Protein AF-A0A1H9TIW1-F1 (afdb_monomer_lite)

Sequence (147 aa):
MQKLTRIITLSVSIAVISGCSYVGVYKRDIPQGNLVTEEMVDQLQPGMTQEQVTYVMGRPLLEAPFDAREWDYVFRLDKAYAGVEQRRVTLTFDNQGRLANIEQEGDFSQDIPLEADSTGGPATDTTDPTEAIPNQPRQNTTPSTTN

Foldseek 3Di:
DVVVVVVVVVVVVVVVVVPPPPPDDDDAKDKDFFDDAPVLVVPDDWFDAPVRNCVSRNDGPDQDPPDNQKGKGKIWIQHRPPGIFIKIWIFGADPVRTTHDIDIDGDNPDDDPPPPCPDDDPDDDDDDPPPDDDDDDDDDDDDDDDD

Organism: NCBI:txid416874

Structure (mmCIF, N/CA/C/O backbone):
data_AF-A0A1H9TIW1-F1
#
_entry.id   AF-A0A1H9TIW1-F1
#
loop_
_atom_site.group_PDB
_atom_site.id
_atom_site.type_symbol
_atom_site.label_atom_id
_atom_site.label_alt_id
_atom_site.label_comp_id
_atom_site.label_asym_id
_atom_site.label_entity_id
_atom_site.label_seq_id
_atom_site.pdbx_PDB_ins_code
_atom_site.Cartn_x
_atom_site.Cartn_y
_atom_site.Cartn_z
_atom_site.occupancy
_atom_site.B_iso_or_equiv
_atom_site.auth_seq_id
_atom_site.auth_comp_id
_atom_site.auth_asym_id
_atom_site.auth_atom_id
_atom_site.pdbx_PDB_model_num
ATOM 1 N N . MET A 1 1 ? 43.928 20.256 -52.130 1.00 65.06 1 MET A N 1
ATOM 2 C CA . MET A 1 1 ? 44.227 19.808 -50.751 1.00 65.06 1 MET A CA 1
ATOM 3 C C . MET A 1 1 ? 43.233 20.350 -49.718 1.00 65.06 1 MET A C 1
ATOM 5 O O . MET A 1 1 ? 42.594 19.542 -49.069 1.00 65.06 1 MET A O 1
ATOM 9 N N . GLN A 1 2 ? 43.013 21.670 -49.613 1.00 74.56 2 GLN A N 1
ATOM 10 C CA . GLN A 1 2 ? 42.140 22.291 -48.586 1.00 74.56 2 GLN A CA 1
ATOM 11 C C . GLN A 1 2 ? 40.683 21.786 -48.523 1.00 74.56 2 GLN A C 1
ATOM 13 O O . GLN A 1 2 ? 40.106 21.701 -47.443 1.00 74.56 2 GLN A O 1
ATOM 18 N N . LYS A 1 3 ? 40.068 21.467 -49.670 1.00 76.31 3 LYS A N 1
ATOM 19 C CA . LYS A 1 3 ? 38.682 20.965 -49.719 1.00 76.31 3 LYS A CA 1
ATOM 20 C C . LYS A 1 3 ? 38.558 19.567 -49.096 1.00 76.31 3 LYS A C 1
ATOM 22 O O . LYS A 1 3 ? 37.576 19.294 -48.422 1.00 76.31 3 LYS A O 1
ATOM 27 N N . LEU A 1 4 ? 39.580 18.724 -49.270 1.00 84.44 4 LEU A N 1
ATOM 28 C CA . LEU A 1 4 ? 39.603 17.356 -48.752 1.00 84.44 4 LEU A CA 1
ATOM 29 C C . LEU A 1 4 ? 39.841 17.339 -47.237 1.00 84.44 4 LEU A C 1
ATOM 31 O O . LEU A 1 4 ? 39.132 16.641 -46.522 1.00 84.44 4 LEU A O 1
ATOM 35 N N . THR A 1 5 ? 40.754 18.175 -46.730 1.00 85.44 5 THR A N 1
ATOM 36 C CA . THR A 1 5 ? 40.975 18.312 -45.282 1.00 85.44 5 THR A CA 1
ATOM 37 C C . THR A 1 5 ? 39.732 18.815 -44.554 1.00 85.44 5 THR A C 1
ATOM 39 O O . THR A 1 5 ? 39.396 18.269 -43.513 1.00 85.44 5 THR A O 1
ATOM 42 N N . ARG A 1 6 ? 38.987 19.779 -45.117 1.00 86.38 6 ARG A N 1
ATOM 43 C CA . ARG A 1 6 ? 37.725 20.254 -44.516 1.00 86.38 6 ARG A CA 1
ATOM 44 C C . ARG A 1 6 ? 36.655 19.163 -44.435 1.00 86.38 6 ARG A C 1
ATOM 46 O O . ARG A 1 6 ? 35.978 19.071 -43.418 1.00 86.38 6 ARG A O 1
ATOM 53 N N . ILE A 1 7 ? 36.523 18.335 -45.473 1.00 91.62 7 ILE A N 1
ATOM 54 C CA . ILE A 1 7 ? 35.561 17.222 -45.490 1.00 91.62 7 ILE A CA 1
ATOM 55 C C . ILE A 1 7 ? 35.951 16.162 -44.453 1.00 91.62 7 ILE A C 1
ATOM 57 O O . ILE A 1 7 ? 35.096 15.713 -43.694 1.00 91.62 7 ILE A O 1
ATOM 61 N N . ILE A 1 8 ? 37.241 15.822 -44.359 1.00 91.62 8 ILE A N 1
ATOM 62 C CA . ILE A 1 8 ? 37.742 14.857 -43.371 1.00 91.62 8 ILE A CA 1
ATOM 63 C C . ILE A 1 8 ? 37.502 15.377 -41.946 1.00 91.62 8 ILE A C 1
ATOM 65 O O . ILE A 1 8 ? 36.908 14.671 -41.134 1.00 91.62 8 ILE A O 1
ATOM 69 N N . THR A 1 9 ? 37.865 16.628 -41.646 1.00 90.12 9 THR A N 1
ATOM 70 C CA . THR A 1 9 ? 37.637 17.224 -40.318 1.00 90.12 9 THR A CA 1
ATOM 71 C C . THR A 1 9 ? 36.150 17.281 -39.957 1.00 90.12 9 THR A C 1
ATOM 73 O O . THR A 1 9 ? 35.796 16.989 -38.815 1.00 90.12 9 THR A O 1
ATOM 76 N N . LEU A 1 10 ? 35.270 17.587 -40.918 1.00 89.75 10 LEU A N 1
ATOM 77 C CA . LEU A 1 10 ? 33.819 17.601 -40.707 1.00 89.75 10 LEU A CA 1
ATOM 78 C C . LEU A 1 10 ? 33.261 16.191 -40.440 1.00 89.75 10 LEU A C 1
ATOM 80 O O . LEU A 1 10 ? 32.454 16.007 -39.535 1.00 89.75 10 LEU A O 1
ATOM 84 N N . SER A 1 11 ? 33.720 15.176 -41.177 1.00 86.25 11 SER A N 1
ATOM 85 C CA . SER A 1 11 ? 33.273 13.790 -40.971 1.00 86.25 11 SER A CA 1
ATOM 86 C C . SER A 1 11 ? 33.696 13.218 -39.614 1.00 86.25 11 SER A C 1
ATOM 88 O O . SER A 1 11 ? 32.902 12.554 -38.951 1.00 86.25 11 SER A O 1
ATOM 90 N N . VAL A 1 12 ? 34.913 13.533 -39.160 1.00 89.19 12 VAL A N 1
ATOM 91 C CA . VAL A 1 12 ? 35.427 13.078 -37.860 1.00 89.19 12 VAL A CA 1
ATOM 92 C C . VAL A 1 12 ? 34.675 13.748 -36.711 1.00 89.19 12 VAL A C 1
ATOM 94 O O . VAL A 1 12 ? 34.333 13.086 -35.737 1.00 89.19 12 VAL A O 1
ATOM 97 N N . SER A 1 13 ? 34.358 15.038 -36.833 1.00 84.88 13 SER A N 1
ATOM 98 C CA . SER A 1 13 ? 33.599 15.751 -35.798 1.00 84.88 13 SER A CA 1
ATOM 99 C C . SER A 1 13 ? 32.161 15.237 -35.666 1.00 84.88 13 SER A C 1
ATOM 101 O O . SER A 1 13 ? 31.682 15.079 -34.546 1.00 84.88 13 SER A O 1
ATOM 103 N N . ILE A 1 14 ? 31.500 14.878 -36.770 1.00 84.62 14 ILE A N 1
ATOM 104 C CA . ILE A 1 14 ? 30.163 14.259 -36.735 1.00 84.62 14 ILE A CA 1
ATOM 105 C C . ILE A 1 14 ? 30.204 12.870 -36.076 1.00 84.62 14 ILE A C 1
ATOM 107 O O . ILE A 1 14 ? 29.332 12.550 -35.268 1.00 84.62 14 ILE A O 1
ATOM 111 N N . ALA A 1 15 ? 31.229 12.063 -36.364 1.00 82.81 15 ALA A N 1
ATOM 112 C CA . ALA A 1 15 ? 31.368 10.734 -35.769 1.00 82.81 15 ALA A CA 1
ATOM 113 C C . ALA A 1 15 ? 31.559 10.791 -34.241 1.00 82.81 15 ALA A C 1
ATOM 115 O O . ALA A 1 15 ? 30.928 10.020 -33.523 1.00 82.81 15 ALA A O 1
ATOM 116 N N . VAL A 1 16 ? 32.348 11.743 -33.726 1.00 81.88 16 VAL A N 1
ATOM 117 C CA . VAL A 1 16 ? 32.594 11.896 -32.276 1.00 81.88 16 VAL A CA 1
ATOM 118 C C . VAL A 1 16 ? 31.329 12.310 -31.506 1.00 81.88 16 VAL A C 1
ATOM 120 O O . VAL A 1 16 ? 31.148 11.897 -30.365 1.00 81.88 16 VAL A O 1
ATOM 123 N N . ILE A 1 17 ? 30.417 13.070 -32.122 1.00 77.25 17 ILE A N 1
ATOM 124 C CA . ILE A 1 17 ? 29.179 13.537 -31.466 1.00 77.25 17 ILE A CA 1
ATOM 125 C C . ILE A 1 17 ? 28.101 12.436 -31.411 1.00 77.25 17 ILE A C 1
ATOM 127 O O . ILE A 1 17 ? 27.248 12.447 -30.526 1.00 77.25 17 ILE A O 1
ATOM 131 N N . SER A 1 18 ? 28.154 11.441 -32.303 1.00 74.44 18 SER A N 1
ATOM 132 C CA . SER A 1 18 ? 27.174 10.341 -32.349 1.00 74.44 18 SER A CA 1
ATOM 133 C C . SER A 1 18 ? 27.254 9.334 -31.184 1.00 74.44 18 SER A C 1
ATOM 135 O O . SER A 1 18 ? 26.386 8.472 -31.063 1.00 74.44 18 SER A O 1
ATOM 137 N N . GLY A 1 19 ? 28.253 9.447 -30.299 1.00 67.81 19 GLY A N 1
ATOM 138 C CA . GLY A 1 19 ? 28.483 8.506 -29.194 1.00 67.81 19 GLY A CA 1
ATOM 139 C C . GLY A 1 19 ? 27.628 8.709 -27.934 1.00 67.81 19 GLY A C 1
ATOM 140 O O . GLY A 1 19 ? 27.640 7.850 -27.057 1.00 67.81 19 GLY A O 1
ATOM 141 N N . CYS A 1 20 ? 26.884 9.812 -27.805 1.00 69.69 20 CYS A N 1
ATOM 142 C CA . CYS A 1 20 ? 26.276 10.196 -26.520 1.00 69.69 20 CYS A CA 1
ATOM 143 C C . CYS A 1 20 ? 24.897 9.575 -26.215 1.00 69.69 20 CYS A C 1
ATOM 145 O O . CYS A 1 20 ? 24.329 9.878 -25.171 1.00 69.69 20 CYS A O 1
ATOM 147 N N . SER A 1 21 ? 24.337 8.731 -27.090 1.00 68.19 21 SER A N 1
ATOM 148 C CA . SER A 1 21 ? 22.951 8.236 -26.941 1.00 68.19 21 SER A CA 1
ATOM 149 C C . SER A 1 21 ? 22.811 6.737 -26.645 1.00 68.19 21 SER A C 1
ATOM 151 O O . SER A 1 21 ? 21.690 6.275 -26.467 1.00 68.19 21 SER A O 1
ATOM 153 N N . TYR A 1 22 ? 23.906 5.968 -26.592 1.00 66.62 22 TYR A N 1
ATOM 154 C CA . TYR A 1 22 ? 23.845 4.501 -26.444 1.00 66.62 22 TYR A CA 1
ATOM 155 C C . TYR A 1 22 ? 24.000 3.991 -24.997 1.00 66.62 22 TYR A C 1
ATOM 157 O O . TYR A 1 22 ? 23.773 2.816 -24.719 1.00 66.62 22 TYR A O 1
A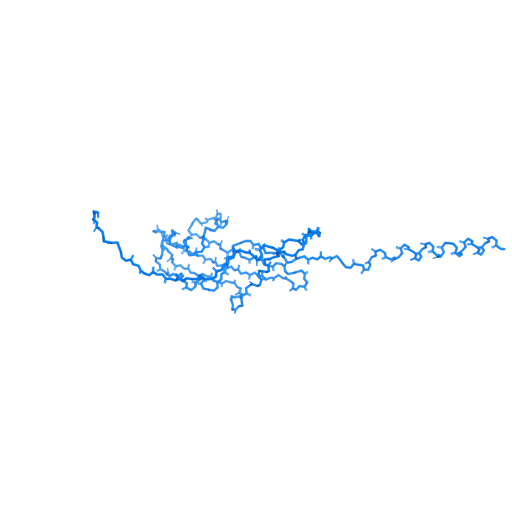TOM 165 N N . VAL A 1 23 ? 24.360 4.853 -24.046 1.00 72.94 23 VAL A N 1
ATOM 166 C CA . VAL A 1 23 ? 24.396 4.487 -22.622 1.00 72.94 23 VAL A CA 1
ATOM 167 C C . VAL A 1 23 ? 22.976 4.547 -22.060 1.00 72.94 23 VAL A C 1
ATOM 169 O O . VAL A 1 23 ? 22.446 5.625 -21.802 1.00 72.94 23 VAL A O 1
ATOM 172 N N . GLY A 1 24 ? 22.341 3.379 -21.931 1.00 71.81 24 GLY A N 1
ATOM 173 C CA . GLY A 1 24 ? 21.019 3.243 -21.323 1.00 71.81 24 GLY A CA 1
ATOM 174 C C . GLY A 1 24 ? 20.991 3.857 -19.923 1.00 71.81 24 GLY A C 1
ATOM 175 O O . GLY A 1 24 ? 21.893 3.630 -19.117 1.00 71.81 24 GLY A O 1
ATOM 176 N N . VAL A 1 25 ? 19.962 4.658 -19.645 1.00 79.62 25 VAL A N 1
ATOM 177 C CA . VAL A 1 25 ? 19.779 5.271 -18.327 1.00 79.62 25 VAL A CA 1
ATOM 178 C C . VAL A 1 25 ? 19.349 4.189 -17.342 1.00 79.62 25 VAL A C 1
ATOM 180 O O . VAL A 1 25 ? 18.418 3.420 -17.605 1.00 79.62 25 VAL A O 1
ATOM 183 N N . TYR A 1 26 ? 20.037 4.137 -16.206 1.00 85.00 26 TYR A N 1
ATOM 184 C CA . TYR A 1 26 ? 19.655 3.271 -15.104 1.00 85.00 26 TYR A CA 1
ATOM 185 C C . TYR A 1 26 ? 18.321 3.731 -14.510 1.00 85.00 26 TYR A C 1
ATOM 187 O O . TYR A 1 26 ? 18.142 4.908 -14.191 1.00 85.00 26 TYR A O 1
ATOM 195 N N . LYS A 1 27 ? 17.391 2.791 -14.352 1.00 86.88 27 LYS A N 1
ATOM 196 C CA . LYS A 1 27 ? 16.145 2.973 -13.612 1.00 86.88 27 LYS A CA 1
ATOM 197 C C . LYS A 1 27 ? 16.158 1.992 -12.440 1.00 86.88 27 LYS A C 1
ATOM 199 O O . LYS A 1 27 ? 16.544 0.840 -12.616 1.00 86.88 27 LYS A O 1
ATOM 204 N N . ARG A 1 28 ? 15.749 2.463 -11.261 1.00 89.38 28 ARG A N 1
ATOM 205 C CA . ARG A 1 28 ? 15.510 1.626 -10.077 1.00 89.38 28 ARG A CA 1
ATOM 206 C C . ARG A 1 28 ? 14.060 1.193 -9.994 1.00 89.38 28 ARG A C 1
ATOM 208 O O . ARG A 1 28 ? 13.177 1.867 -10.528 1.00 89.38 28 ARG A O 1
ATOM 215 N N . ASP A 1 29 ? 13.848 0.120 -9.250 1.00 91.44 29 ASP A N 1
ATOM 216 C CA . ASP A 1 29 ? 12.527 -0.291 -8.808 1.00 91.44 29 ASP A CA 1
ATOM 217 C C . ASP A 1 29 ? 11.981 0.720 -7.792 1.00 91.44 29 ASP A C 1
ATOM 219 O O . ASP A 1 29 ? 12.698 1.185 -6.898 1.00 91.44 29 ASP A O 1
ATOM 223 N N . ILE A 1 30 ? 10.711 1.093 -7.955 1.00 92.12 30 ILE A N 1
ATOM 224 C CA . ILE A 1 30 ? 10.051 2.113 -7.135 1.00 92.12 30 ILE A CA 1
ATOM 225 C C . ILE A 1 30 ? 8.885 1.466 -6.379 1.00 92.12 30 ILE A C 1
ATOM 227 O O . ILE A 1 30 ? 7.802 1.313 -6.954 1.00 92.12 30 ILE A O 1
ATOM 231 N N . PRO A 1 31 ? 9.078 1.089 -5.101 1.00 92.62 31 PRO A N 1
ATOM 232 C CA . PRO A 1 31 ? 7.991 0.656 -4.232 1.00 92.62 31 PRO A CA 1
ATOM 233 C C . PRO A 1 31 ? 7.209 1.863 -3.696 1.00 92.62 31 PRO A C 1
ATOM 235 O O . PRO A 1 31 ? 7.793 2.879 -3.312 1.00 92.62 31 PRO A O 1
ATOM 238 N N . GLN A 1 32 ? 5.880 1.766 -3.669 1.00 93.12 32 GLN A N 1
ATOM 239 C CA . GLN A 1 32 ? 4.979 2.835 -3.232 1.00 93.12 32 GLN A CA 1
ATOM 240 C C . GLN A 1 32 ? 3.777 2.273 -2.468 1.00 93.12 32 GLN A C 1
ATOM 242 O O . GLN A 1 32 ? 3.196 1.267 -2.868 1.00 93.12 32 GLN A O 1
ATOM 247 N N . GLY A 1 33 ? 3.360 2.982 -1.416 1.00 92.88 33 GLY A N 1
ATOM 248 C CA . GLY A 1 33 ? 2.158 2.664 -0.644 1.00 92.88 33 GLY A CA 1
ATOM 249 C C . GLY A 1 33 ? 2.408 1.757 0.563 1.00 92.88 33 GLY A C 1
ATOM 250 O O . GLY A 1 33 ? 3.516 1.714 1.099 1.00 92.88 33 GLY A O 1
ATOM 251 N N . ASN A 1 34 ? 1.360 1.076 1.024 1.00 91.69 34 ASN A N 1
ATOM 252 C CA . ASN A 1 34 ? 1.412 0.200 2.194 1.00 91.69 34 ASN A CA 1
ATOM 253 C C . ASN A 1 34 ? 1.874 -1.195 1.775 1.00 91.69 34 ASN A C 1
ATOM 255 O O . ASN A 1 34 ? 1.155 -1.864 1.044 1.00 91.69 34 ASN A O 1
ATOM 259 N N . LEU A 1 35 ? 3.038 -1.653 2.244 1.00 89.88 35 LEU A N 1
ATOM 260 C CA . LEU A 1 35 ? 3.451 -3.040 2.030 1.00 89.88 35 LEU A CA 1
ATOM 261 C C . LEU A 1 35 ? 2.490 -3.977 2.768 1.00 89.88 35 LEU A C 1
ATOM 263 O O . LEU A 1 35 ? 2.364 -3.892 3.987 1.00 89.88 35 LEU A O 1
ATOM 267 N N . VAL A 1 36 ? 1.843 -4.864 2.017 1.00 89.31 36 VAL A N 1
ATOM 268 C CA . VAL A 1 36 ? 0.960 -5.901 2.549 1.00 89.31 36 VAL A CA 1
ATOM 269 C C . VAL A 1 36 ? 1.465 -7.251 2.069 1.00 89.31 36 VAL A C 1
ATOM 271 O O . VAL A 1 36 ? 1.603 -7.469 0.862 1.00 89.31 36 VAL A O 1
ATOM 274 N N . THR A 1 37 ? 1.750 -8.138 3.018 1.00 90.69 37 THR A N 1
ATOM 275 C CA . THR A 1 37 ? 2.141 -9.524 2.747 1.00 90.69 37 THR A CA 1
ATOM 276 C C . THR A 1 37 ? 0.957 -10.464 2.960 1.00 90.69 37 THR A C 1
ATOM 278 O O . THR A 1 37 ? -0.017 -10.096 3.622 1.00 90.69 37 THR A O 1
ATOM 281 N N . GLU A 1 38 ? 1.028 -11.669 2.397 1.00 90.94 38 GLU A N 1
ATOM 282 C CA . GLU A 1 38 ? -0.018 -12.687 2.560 1.00 90.94 38 GLU A CA 1
ATOM 283 C C . GLU A 1 38 ? -0.216 -13.033 4.044 1.00 90.94 38 GLU A C 1
ATOM 285 O O . GLU A 1 38 ? -1.341 -13.051 4.537 1.00 90.94 38 GLU A O 1
A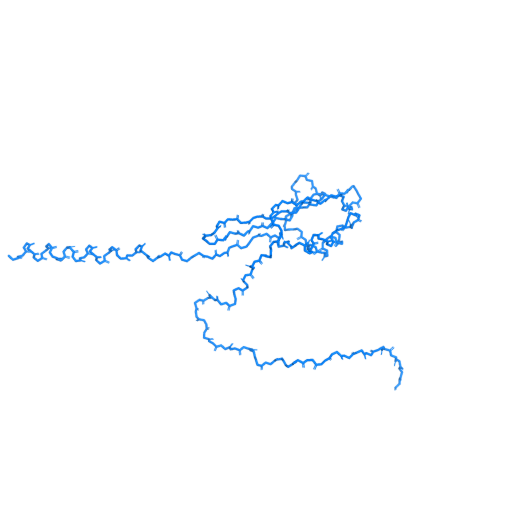TOM 290 N N . GLU A 1 39 ? 0.870 -13.129 4.815 1.00 91.38 39 GLU A N 1
ATOM 291 C CA . GLU A 1 39 ? 0.816 -13.447 6.244 1.00 91.38 39 GLU A CA 1
ATOM 292 C C . GLU A 1 39 ? 0.118 -12.366 7.070 1.00 91.38 39 GLU A C 1
ATOM 294 O O . GLU A 1 39 ? -0.468 -12.661 8.113 1.00 91.38 39 GLU A O 1
ATOM 299 N N . MET A 1 40 ? 0.209 -11.099 6.656 1.00 93.06 40 MET A N 1
ATOM 300 C CA . MET A 1 40 ? -0.502 -10.010 7.328 1.00 93.06 40 MET A CA 1
ATOM 301 C C . MET A 1 40 ? -2.008 -10.134 7.097 1.00 93.06 40 MET A C 1
ATOM 303 O O . MET A 1 40 ? -2.788 -9.945 8.029 1.00 93.06 40 MET A O 1
ATOM 307 N N . VAL A 1 41 ? -2.417 -10.491 5.877 1.00 92.69 41 VAL A N 1
ATOM 308 C CA . VAL A 1 41 ? -3.831 -10.668 5.530 1.00 92.69 41 VAL A CA 1
ATOM 309 C C . VAL A 1 41 ? -4.411 -11.911 6.200 1.00 92.69 41 VAL A C 1
ATOM 311 O O . VAL A 1 41 ? -5.509 -11.839 6.745 1.00 92.69 41 VAL A O 1
ATOM 314 N N . ASP A 1 42 ? -3.657 -13.006 6.261 1.00 93.88 42 ASP A N 1
ATOM 315 C CA . ASP A 1 42 ? -4.062 -14.250 6.930 1.00 93.88 42 ASP A CA 1
ATOM 316 C C . ASP A 1 42 ? -4.294 -14.086 8.437 1.00 93.88 42 ASP A C 1
ATOM 318 O O . ASP A 1 42 ? -5.058 -14.829 9.058 1.00 93.88 42 ASP A O 1
ATOM 322 N N . GLN A 1 43 ? -3.640 -13.101 9.052 1.00 95.25 43 GLN A N 1
ATOM 323 C CA . GLN A 1 43 ? -3.854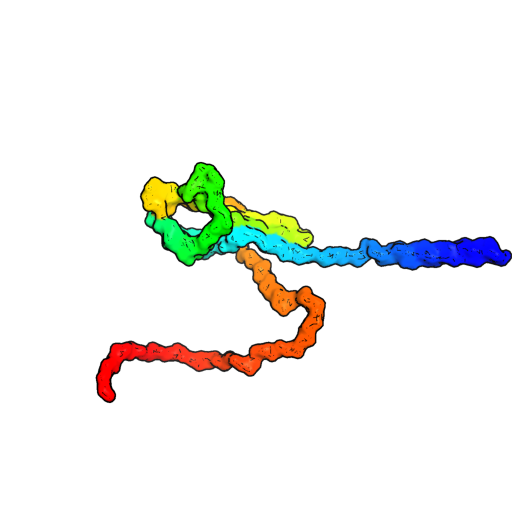 -12.768 10.456 1.00 95.25 43 GLN A CA 1
ATOM 324 C C . GLN A 1 43 ? -5.164 -12.010 10.696 1.00 95.25 43 GLN A C 1
ATOM 326 O O . GLN A 1 43 ? -5.635 -11.979 11.835 1.00 95.25 43 GLN A O 1
ATOM 331 N N . LEU A 1 44 ? -5.762 -11.407 9.666 1.00 95.88 44 LEU A N 1
ATOM 332 C CA . LEU A 1 44 ? -7.012 -10.669 9.798 1.00 95.88 44 LEU A CA 1
ATOM 333 C C . LEU A 1 44 ? -8.192 -11.617 9.998 1.00 95.88 44 LEU A C 1
ATOM 335 O O . LEU A 1 44 ? -8.338 -12.637 9.329 1.00 95.88 44 LEU A O 1
ATOM 339 N N . GLN A 1 45 ? -9.081 -11.248 10.918 1.00 95.25 45 GLN A N 1
ATOM 340 C CA . GLN A 1 45 ? -10.288 -12.016 11.206 1.00 95.25 45 GLN A CA 1
ATOM 341 C C . GLN A 1 45 ? -11.504 -11.089 11.277 1.00 95.25 45 GLN A C 1
ATOM 343 O O . GLN A 1 45 ? -11.417 -10.001 11.860 1.00 95.25 45 GLN A O 1
ATOM 348 N N . PRO A 1 46 ? -12.664 -11.511 10.741 1.00 96.06 46 PRO A N 1
ATOM 349 C CA . PRO A 1 46 ? -13.909 -10.788 10.947 1.00 96.06 46 PRO A CA 1
ATOM 350 C C . PRO A 1 46 ? -14.179 -10.559 12.440 1.00 96.06 46 PRO A C 1
ATOM 352 O O . PRO A 1 46 ? -13.974 -11.443 13.271 1.00 96.06 46 PRO A O 1
ATOM 355 N N . GLY A 1 47 ? -14.645 -9.362 12.786 1.00 96.56 47 GLY A N 1
ATOM 356 C CA . GLY A 1 47 ? -14.907 -8.948 14.163 1.00 96.56 47 GLY A CA 1
ATOM 357 C C . GLY A 1 47 ? -13.740 -8.248 14.868 1.00 96.56 47 GLY A C 1
ATOM 358 O O . GLY A 1 47 ? -13.937 -7.761 15.983 1.00 96.56 47 GLY A O 1
ATOM 359 N N . MET A 1 48 ? -12.557 -8.149 14.247 1.00 97.69 48 MET A N 1
ATOM 360 C CA . MET A 1 48 ? -11.437 -7.362 14.783 1.00 97.69 48 MET A CA 1
ATOM 361 C C . MET A 1 48 ? -11.776 -5.869 14.876 1.00 97.69 48 MET A C 1
ATOM 363 O O . MET A 1 48 ? -12.463 -5.332 14.010 1.00 97.69 48 MET A O 1
ATOM 367 N N . THR A 1 49 ? -11.291 -5.176 15.910 1.00 97.06 49 THR A N 1
ATOM 368 C CA . THR A 1 49 ? -11.411 -3.707 15.998 1.00 97.06 49 THR A CA 1
ATOM 369 C C . THR A 1 49 ? -10.420 -3.015 15.065 1.00 97.06 49 THR A C 1
ATOM 371 O O . THR A 1 49 ? -9.398 -3.590 14.690 1.00 97.06 49 THR A O 1
ATOM 374 N N . GLN A 1 50 ? -10.681 -1.754 14.725 1.00 94.44 50 GLN A N 1
ATOM 375 C CA . GLN A 1 50 ? -9.760 -0.926 13.939 1.00 94.44 50 GLN A CA 1
ATOM 376 C C . GLN A 1 50 ? -8.346 -0.859 14.541 1.00 94.44 50 GLN A C 1
ATOM 378 O O . GLN A 1 50 ? -7.361 -0.887 13.805 1.00 94.44 50 GLN A O 1
ATOM 383 N N . GLU A 1 51 ? -8.213 -0.836 15.870 1.00 95.25 51 GLU A N 1
ATOM 384 C CA . GLU A 1 51 ? -6.910 -0.854 16.542 1.00 95.25 51 GLU A CA 1
ATOM 385 C C . GLU A 1 51 ? -6.189 -2.194 16.372 1.00 95.25 51 GLU A C 1
ATOM 387 O O . GLU A 1 51 ? -4.979 -2.216 16.158 1.00 95.25 51 GLU A O 1
ATOM 392 N N . GLN A 1 52 ? -6.920 -3.311 16.436 1.00 96.50 52 GLN A N 1
ATOM 393 C CA . GLN A 1 52 ? -6.355 -4.644 16.208 1.00 96.50 52 GLN A CA 1
ATOM 394 C C . GLN A 1 52 ? -5.896 -4.806 14.758 1.00 96.50 52 GLN A C 1
ATOM 396 O O . GLN A 1 52 ? -4.787 -5.272 14.516 1.00 96.50 52 GLN A O 1
ATOM 401 N N . VAL A 1 53 ? -6.707 -4.348 13.801 1.00 96.12 53 VAL A N 1
ATOM 402 C CA . VAL A 1 53 ? -6.321 -4.313 12.385 1.00 96.12 53 VAL A CA 1
ATOM 403 C C . VAL A 1 53 ? -5.084 -3.440 12.191 1.00 96.12 53 VAL A C 1
ATOM 405 O O . VAL A 1 53 ? -4.138 -3.860 11.538 1.00 96.12 53 VAL A O 1
ATOM 408 N N . THR A 1 54 ? -5.037 -2.264 12.820 1.00 94.69 54 THR A N 1
ATOM 409 C CA . THR A 1 54 ? -3.873 -1.366 12.764 1.00 94.69 54 THR A CA 1
ATOM 410 C C . THR A 1 54 ? -2.614 -2.007 13.347 1.00 94.69 54 THR A C 1
ATOM 412 O O . THR A 1 54 ? -1.515 -1.734 12.875 1.00 94.69 54 THR A O 1
ATOM 415 N N . TYR A 1 55 ? -2.743 -2.856 14.367 1.00 95.00 55 TYR A N 1
ATOM 416 C CA . TYR A 1 55 ? -1.608 -3.578 14.938 1.00 95.00 55 TYR A CA 1
ATOM 417 C C . TYR A 1 55 ? -1.014 -4.597 13.956 1.00 95.00 55 TYR A C 1
ATOM 419 O O . TYR A 1 55 ? 0.204 -4.734 13.891 1.00 95.00 55 TYR A O 1
ATOM 427 N N . VAL A 1 56 ? -1.863 -5.276 13.179 1.00 94.88 56 VAL A N 1
ATOM 428 C CA . VAL A 1 56 ? -1.443 -6.274 12.181 1.00 94.88 56 VAL A CA 1
ATOM 429 C C . VAL A 1 56 ? -0.951 -5.604 10.898 1.00 94.88 56 VAL A C 1
ATOM 431 O O . VAL A 1 56 ? 0.135 -5.905 10.416 1.00 94.88 56 VAL A O 1
ATOM 434 N N . MET A 1 57 ? -1.743 -4.681 10.351 1.00 93.88 57 MET A N 1
ATOM 435 C CA . MET A 1 57 ? -1.557 -4.110 9.012 1.00 93.88 57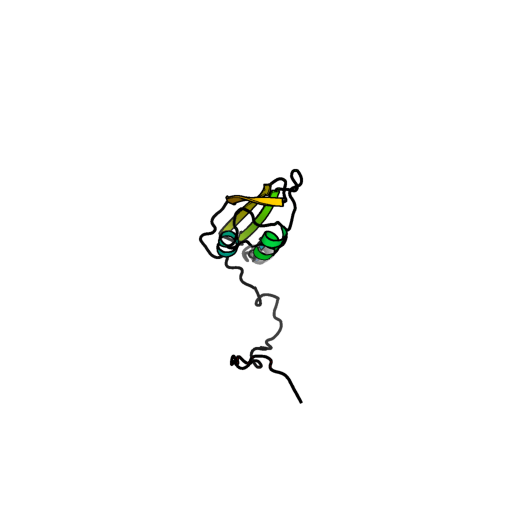 MET A CA 1
ATOM 436 C C . MET A 1 57 ? -0.812 -2.771 9.007 1.00 93.88 57 MET A C 1
ATOM 438 O O . MET A 1 57 ? -0.432 -2.266 7.951 1.00 93.88 57 MET A O 1
ATOM 442 N N . GLY A 1 58 ? -0.632 -2.153 10.174 1.00 92.62 58 GLY A N 1
ATOM 443 C CA . GLY A 1 58 ? -0.273 -0.744 10.275 1.00 92.62 58 GLY A CA 1
ATOM 444 C C . GLY A 1 58 ? -1.453 0.181 9.960 1.00 92.62 58 GLY A C 1
ATOM 445 O O . GLY A 1 58 ? -2.548 -0.244 9.576 1.00 92.62 58 GLY A O 1
ATOM 446 N N . ARG A 1 59 ? -1.229 1.489 10.126 1.00 91.00 59 ARG A N 1
ATOM 447 C CA . ARG A 1 59 ? -2.218 2.500 9.731 1.00 91.00 59 ARG A CA 1
ATOM 448 C C . ARG A 1 59 ? -2.249 2.607 8.202 1.00 91.00 59 ARG A C 1
ATOM 450 O O . ARG A 1 59 ? -1.170 2.665 7.600 1.00 91.00 59 ARG A O 1
ATOM 457 N N . PRO A 1 60 ? -3.437 2.670 7.577 1.00 89.38 60 PRO A N 1
ATOM 458 C CA . PRO A 1 60 ? -3.516 2.933 6.148 1.00 89.38 60 PRO A CA 1
ATOM 459 C C . PRO A 1 60 ? -2.875 4.295 5.855 1.00 89.38 60 PRO A C 1
ATOM 461 O O . PRO A 1 60 ? -2.998 5.235 6.646 1.00 89.38 60 PRO A O 1
ATOM 464 N N . LEU A 1 61 ? -2.140 4.399 4.744 1.00 83.81 61 LEU A N 1
ATOM 465 C CA . LEU A 1 61 ? -1.488 5.658 4.367 1.00 83.81 61 LEU A CA 1
ATOM 466 C C . LEU A 1 61 ? -2.523 6.725 3.985 1.00 83.81 61 LEU A C 1
ATOM 468 O O . LEU A 1 61 ? -2.274 7.918 4.155 1.00 83.81 61 LEU A O 1
ATOM 472 N N . LEU A 1 62 ? -3.671 6.284 3.469 1.00 75.19 62 LEU A N 1
ATOM 473 C CA . LEU A 1 62 ? -4.781 7.113 3.027 1.00 75.19 62 LEU A CA 1
ATOM 474 C C . LEU A 1 62 ? -6.093 6.503 3.531 1.00 75.19 62 LEU A C 1
ATOM 476 O O . LEU A 1 62 ? -6.322 5.306 3.384 1.00 75.19 62 LEU A O 1
ATOM 480 N N . GLU A 1 63 ? -6.955 7.332 4.111 1.00 74.25 63 GLU A N 1
ATOM 481 C CA . GLU A 1 63 ? -8.335 6.960 4.433 1.00 74.25 63 GLU A CA 1
ATOM 482 C C . GLU A 1 63 ? -9.226 7.224 3.210 1.00 74.25 63 GLU A C 1
ATOM 484 O O . GLU A 1 63 ? -8.989 8.182 2.461 1.00 74.25 63 GLU A O 1
ATOM 489 N N . ALA A 1 64 ? -10.239 6.383 2.981 1.00 78.00 64 ALA A N 1
ATOM 490 C CA . ALA A 1 64 ? -11.117 6.547 1.830 1.00 78.00 64 ALA A CA 1
ATOM 491 C C . ALA A 1 64 ? -11.899 7.876 1.929 1.00 78.00 64 ALA A C 1
ATOM 493 O O . ALA A 1 64 ? -12.505 8.172 2.962 1.00 78.00 64 ALA A O 1
ATOM 494 N N . PRO A 1 65 ? -11.938 8.695 0.860 1.00 81.31 65 PRO A N 1
ATOM 495 C CA . PRO A 1 65 ? -12.514 10.040 0.926 1.00 81.31 65 PRO A CA 1
ATOM 496 C C . PRO A 1 65 ? -14.043 10.062 1.073 1.00 81.31 65 PRO A C 1
ATOM 498 O O . PRO A 1 65 ? -14.602 11.113 1.387 1.00 81.31 65 PRO A O 1
ATOM 501 N N . PHE A 1 66 ? -14.725 8.940 0.819 1.00 85.56 66 PHE A N 1
ATOM 502 C CA . PHE A 1 66 ? -16.190 8.870 0.762 1.00 85.56 66 PHE A CA 1
ATOM 503 C C . PHE A 1 66 ? -16.825 7.994 1.851 1.00 85.56 66 PHE A C 1
ATOM 505 O O . PHE A 1 66 ? -17.968 8.256 2.220 1.00 85.56 66 PHE A O 1
ATOM 512 N N . ASP A 1 67 ? -16.111 7.003 2.393 1.00 88.19 67 ASP A N 1
ATOM 513 C CA . ASP A 1 67 ? -16.579 6.186 3.518 1.00 88.19 67 ASP A CA 1
ATOM 514 C C . ASP A 1 67 ? -15.435 5.954 4.512 1.00 88.19 67 ASP A C 1
ATOM 516 O O . ASP A 1 67 ? -14.492 5.219 4.242 1.00 88.19 67 ASP A O 1
ATOM 520 N N . ALA A 1 68 ? -15.534 6.557 5.697 1.00 87.94 68 ALA A N 1
ATOM 521 C CA . ALA A 1 68 ? -14.533 6.404 6.755 1.00 87.94 68 ALA A CA 1
ATOM 522 C C . ALA A 1 68 ? -14.455 4.970 7.325 1.00 87.94 68 ALA A C 1
ATOM 524 O O . ALA A 1 68 ? -13.543 4.652 8.091 1.00 87.94 68 ALA A O 1
ATOM 525 N N . ARG A 1 69 ? -15.420 4.105 6.985 1.00 91.88 69 ARG A N 1
ATOM 526 C CA . ARG A 1 69 ? -15.437 2.684 7.353 1.00 91.88 69 ARG A CA 1
ATOM 527 C C . ARG A 1 69 ? -14.770 1.801 6.301 1.00 91.88 69 ARG A C 1
ATOM 529 O O . ARG A 1 69 ? -14.815 0.586 6.447 1.00 91.88 69 ARG A O 1
ATOM 536 N N . GLU A 1 70 ? -14.182 2.372 5.259 1.00 93.31 70 GLU A N 1
ATOM 537 C CA . GLU A 1 70 ? -13.440 1.630 4.246 1.00 93.31 70 GLU A CA 1
ATOM 538 C C . GLU A 1 70 ? -11.969 2.036 4.288 1.00 93.31 70 GLU A C 1
ATOM 540 O O . GLU A 1 70 ? -11.622 3.213 4.161 1.00 93.31 70 GLU A O 1
ATOM 545 N N . TRP A 1 71 ? -11.097 1.061 4.532 1.00 93.81 71 TRP A N 1
ATOM 546 C CA . TRP A 1 71 ? -9.655 1.267 4.552 1.00 93.81 71 TRP A CA 1
ATOM 547 C C . TRP A 1 71 ? -9.020 0.558 3.370 1.00 93.81 71 TRP A C 1
ATOM 549 O O . TRP A 1 71 ? -9.192 -0.645 3.189 1.00 93.81 71 TRP A O 1
ATOM 559 N N . ASP A 1 72 ? -8.242 1.316 2.607 1.00 93.38 72 ASP A N 1
ATOM 560 C CA . ASP A 1 72 ? -7.537 0.834 1.432 1.00 93.38 72 ASP A CA 1
ATOM 561 C C . ASP A 1 72 ? -6.037 0.741 1.709 1.00 93.38 72 ASP A C 1
ATOM 563 O O . ASP A 1 72 ? -5.362 1.740 1.969 1.00 93.38 72 ASP A O 1
ATOM 567 N N . TYR A 1 73 ? -5.495 -0.465 1.575 1.00 94.00 73 TYR A N 1
ATOM 568 C CA . TYR A 1 73 ? -4.063 -0.723 1.589 1.00 94.00 73 TYR A CA 1
ATOM 569 C C . TYR A 1 73 ? -3.615 -1.006 0.163 1.00 94.00 73 TYR A C 1
ATOM 571 O O . TYR A 1 73 ? -3.771 -2.117 -0.340 1.00 94.00 73 TYR A O 1
ATOM 579 N N . VAL A 1 74 ? -3.079 0.012 -0.507 1.00 93.62 74 VAL A N 1
ATOM 580 C CA . VAL A 1 74 ? -2.587 -0.105 -1.883 1.00 93.62 74 VAL A CA 1
ATOM 581 C C . VAL A 1 74 ? -1.067 -0.154 -1.866 1.00 93.62 74 VAL A C 1
ATOM 583 O O . VAL A 1 74 ? -0.422 0.751 -1.335 1.00 93.62 74 VAL A O 1
ATOM 586 N N . PHE A 1 75 ? -0.507 -1.180 -2.496 1.00 93.94 75 PHE A N 1
ATOM 587 C CA . PHE A 1 75 ? 0.912 -1.309 -2.783 1.00 93.94 75 PHE A CA 1
ATOM 588 C C . PHE A 1 75 ? 1.145 -1.329 -4.290 1.00 93.94 75 PHE A C 1
ATOM 590 O O . PHE A 1 75 ? 0.480 -2.066 -5.018 1.00 93.94 75 PHE A O 1
ATOM 597 N N . ARG A 1 76 ? 2.124 -0.563 -4.766 1.00 93.88 76 ARG A N 1
ATOM 598 C CA . ARG A 1 76 ? 2.534 -0.527 -6.171 1.00 93.88 76 ARG A CA 1
ATOM 599 C C . ARG A 1 76 ? 4.052 -0.628 -6.270 1.00 93.88 76 ARG A C 1
ATOM 601 O O . ARG A 1 76 ? 4.757 0.203 -5.706 1.00 93.88 76 ARG A O 1
ATOM 608 N N . LEU A 1 77 ? 4.545 -1.601 -7.027 1.00 93.38 77 LEU A N 1
ATOM 609 C CA . LEU A 1 77 ? 5.954 -1.762 -7.371 1.00 93.38 77 LEU A CA 1
ATOM 610 C C . LEU A 1 77 ? 6.145 -1.519 -8.866 1.00 93.38 77 LEU A C 1
ATOM 612 O O . LEU A 1 77 ? 5.749 -2.328 -9.702 1.00 93.38 77 LEU A O 1
ATOM 616 N N . ASP A 1 78 ? 6.757 -0.388 -9.205 1.00 93.50 78 ASP A N 1
ATOM 617 C CA . ASP A 1 78 ? 7.176 -0.082 -10.573 1.00 93.50 78 ASP A CA 1
ATOM 618 C C . ASP A 1 78 ? 8.581 -0.644 -10.793 1.00 93.50 78 ASP A C 1
ATOM 620 O O . ASP A 1 78 ? 9.569 -0.040 -10.370 1.00 93.50 78 ASP A O 1
ATOM 624 N N . LYS A 1 79 ? 8.670 -1.821 -11.415 1.00 91.44 79 LYS A N 1
ATOM 625 C CA . LYS A 1 79 ? 9.945 -2.455 -11.743 1.00 91.44 79 LYS A CA 1
ATOM 626 C C . LYS A 1 79 ? 10.586 -1.725 -12.914 1.00 91.44 79 LYS A C 1
ATOM 628 O O . LYS A 1 79 ? 9.940 -1.431 -13.925 1.00 91.44 79 LYS A O 1
ATOM 633 N N . ALA A 1 80 ? 11.883 -1.468 -12.818 1.00 87.44 80 ALA A N 1
ATOM 634 C CA . ALA A 1 80 ? 12.640 -0.669 -13.770 1.00 87.44 80 ALA A CA 1
ATOM 635 C C . ALA A 1 80 ? 12.403 -1.089 -15.229 1.00 87.44 80 ALA A C 1
ATOM 637 O O . ALA A 1 80 ? 12.098 -0.247 -16.077 1.00 87.44 80 ALA A O 1
ATOM 638 N N . TYR A 1 81 ? 12.463 -2.395 -15.492 1.00 87.75 81 TYR A N 1
ATOM 639 C CA . TYR A 1 81 ? 12.397 -2.966 -16.840 1.00 87.75 81 TYR A CA 1
ATOM 640 C C . TYR A 1 81 ? 11.375 -4.108 -16.980 1.00 87.75 81 TYR A C 1
ATOM 642 O O . TYR A 1 81 ? 11.363 -4.783 -18.005 1.00 87.75 81 TYR A O 1
ATOM 650 N N . ALA A 1 82 ? 10.526 -4.332 -15.969 1.00 88.81 82 ALA A N 1
ATOM 651 C CA . ALA A 1 82 ? 9.597 -5.469 -15.917 1.00 88.81 82 ALA A CA 1
ATOM 652 C C . ALA A 1 82 ? 8.117 -5.075 -15.725 1.00 88.81 82 ALA A C 1
ATOM 654 O O . ALA A 1 82 ? 7.262 -5.947 -15.614 1.00 88.81 82 ALA A O 1
ATOM 655 N N . GLY A 1 83 ? 7.798 -3.775 -15.739 1.00 91.62 83 GLY A N 1
ATOM 656 C CA . GLY A 1 83 ? 6.423 -3.283 -15.631 1.00 91.62 83 GLY A CA 1
ATOM 657 C C . GLY A 1 83 ? 6.002 -2.981 -14.195 1.00 91.62 83 GLY A C 1
ATOM 658 O O . GLY A 1 83 ? 6.836 -2.692 -13.343 1.00 91.62 83 GLY A O 1
ATOM 659 N N . VAL A 1 84 ? 4.694 -2.982 -13.946 1.00 93.25 84 VAL A N 1
ATOM 660 C CA . VAL A 1 84 ? 4.112 -2.553 -12.670 1.00 93.25 84 VAL A CA 1
ATOM 661 C C . VAL A 1 84 ? 3.357 -3.711 -12.049 1.00 93.25 84 VAL A C 1
ATOM 663 O O . VAL A 1 84 ? 2.458 -4.270 -12.674 1.00 93.25 84 VAL A O 1
ATOM 666 N N . GLU A 1 85 ? 3.684 -4.011 -10.802 1.00 92.69 85 GLU A N 1
ATOM 667 C CA . GLU A 1 85 ? 2.931 -4.927 -9.955 1.00 92.69 85 GLU A CA 1
ATOM 668 C C . GLU A 1 85 ? 2.137 -4.110 -8.943 1.00 92.69 85 GLU A C 1
ATOM 670 O O . GLU A 1 85 ? 2.656 -3.165 -8.347 1.00 92.69 85 GLU A O 1
ATOM 675 N N . GLN A 1 86 ? 0.862 -4.441 -8.766 1.00 93.62 86 GLN A N 1
ATOM 676 C CA . GLN A 1 86 ? -0.006 -3.753 -7.820 1.00 93.62 86 GLN A CA 1
ATOM 677 C C . GLN A 1 86 ? -0.771 -4.777 -6.995 1.00 93.62 86 GLN A C 1
ATOM 679 O O . GLN A 1 86 ? -1.266 -5.770 -7.526 1.00 93.62 86 GLN A O 1
ATOM 684 N N . ARG A 1 87 ? -0.863 -4.502 -5.698 1.00 93.81 87 ARG A N 1
ATOM 685 C CA . ARG A 1 87 ? -1.646 -5.260 -4.729 1.00 93.81 87 ARG A CA 1
ATOM 686 C C . ARG A 1 87 ? -2.535 -4.295 -3.973 1.00 93.81 87 ARG A C 1
ATOM 688 O O . ARG A 1 87 ? -2.099 -3.195 -3.629 1.00 93.81 87 ARG A O 1
ATOM 695 N N . ARG A 1 88 ? -3.773 -4.692 -3.722 1.00 94.06 88 ARG A N 1
ATOM 696 C CA . ARG A 1 88 ? -4.720 -3.918 -2.929 1.00 94.06 88 ARG A CA 1
ATOM 697 C C . ARG A 1 88 ? -5.434 -4.831 -1.956 1.00 94.06 88 ARG A C 1
ATOM 699 O O . ARG A 1 88 ? -5.875 -5.910 -2.339 1.00 94.06 88 ARG A O 1
ATOM 706 N N . VAL A 1 89 ? -5.555 -4.372 -0.719 1.00 95.00 89 VAL A N 1
ATOM 707 C CA . VAL A 1 89 ? -6.466 -4.955 0.262 1.00 95.00 89 VAL A CA 1
ATOM 708 C C . VAL A 1 89 ? -7.431 -3.878 0.717 1.00 95.00 89 VAL A C 1
ATOM 710 O O . VAL A 1 89 ? -7.003 -2.839 1.221 1.00 95.00 89 VAL A O 1
ATOM 713 N N . THR A 1 90 ? -8.719 -4.138 0.543 1.00 94.56 90 THR A N 1
ATOM 714 C CA . THR A 1 90 ? -9.793 -3.249 0.976 1.00 94.56 90 THR A CA 1
ATOM 715 C C . THR A 1 90 ? -10.494 -3.885 2.167 1.00 94.56 90 THR A C 1
ATOM 717 O O . THR A 1 90 ? -10.975 -5.017 2.107 1.00 94.56 90 THR A O 1
ATOM 720 N N . LEU A 1 91 ? -10.501 -3.164 3.285 1.00 95.12 91 LEU A N 1
ATOM 721 C CA . LEU A 1 91 ? -11.109 -3.590 4.538 1.00 95.12 91 LEU A CA 1
ATOM 722 C C . LEU A 1 91 ? -12.356 -2.756 4.794 1.00 95.12 91 LEU A C 1
ATOM 724 O O . LEU A 1 91 ? -12.275 -1.533 4.911 1.00 95.12 91 LEU A O 1
ATOM 728 N N . THR A 1 92 ? -13.502 -3.416 4.936 1.00 95.44 92 THR A N 1
ATOM 729 C CA . THR A 1 92 ? -14.760 -2.745 5.279 1.00 95.44 92 THR A CA 1
ATOM 730 C C . THR A 1 92 ? -15.103 -3.006 6.735 1.00 95.44 92 THR A C 1
ATOM 732 O O . THR A 1 92 ? -15.134 -4.156 7.181 1.00 95.44 92 THR A O 1
ATOM 735 N N . PHE A 1 93 ? -15.414 -1.945 7.470 1.00 95.69 93 PHE A N 1
ATOM 736 C CA . PHE A 1 93 ? -15.843 -1.995 8.860 1.00 95.69 93 PHE A CA 1
ATOM 737 C C . PHE A 1 93 ? -17.360 -1.816 8.978 1.00 95.69 93 PHE A C 1
ATOM 739 O O . PHE A 1 93 ? -17.999 -1.097 8.208 1.00 95.69 93 PHE A O 1
ATOM 746 N N . ASP A 1 94 ? -17.954 -2.464 9.973 1.00 95.94 94 ASP A N 1
ATOM 747 C CA . ASP A 1 94 ? -19.358 -2.279 10.312 1.00 95.94 94 ASP A CA 1
ATOM 748 C C . ASP A 1 94 ? -19.605 -0.970 11.090 1.00 95.94 94 ASP A C 1
ATOM 750 O O . ASP A 1 94 ? -18.700 -0.195 11.410 1.00 95.94 94 ASP A O 1
ATOM 754 N N . ASN A 1 95 ? -20.868 -0.721 11.444 1.00 94.62 95 ASN A N 1
ATOM 755 C CA . ASN A 1 95 ? -21.267 0.470 12.203 1.00 94.62 95 ASN A CA 1
ATOM 756 C C . ASN A 1 95 ? -20.700 0.523 13.637 1.00 94.62 95 ASN A C 1
ATOM 758 O O . ASN A 1 95 ? -20.830 1.547 14.301 1.00 94.62 95 ASN A O 1
ATOM 762 N N . GLN A 1 96 ? -20.122 -0.572 14.133 1.00 94.81 96 GLN A N 1
ATOM 763 C CA . GLN A 1 96 ? -19.500 -0.687 15.454 1.00 94.81 96 GLN A CA 1
ATOM 764 C C . GLN A 1 96 ? -17.962 -0.629 15.365 1.00 94.81 96 GLN A C 1
ATOM 766 O O . GLN A 1 96 ? -17.280 -0.841 16.374 1.00 94.81 96 GLN A O 1
ATOM 771 N N . GLY A 1 97 ? -17.410 -0.351 14.177 1.00 94.00 97 GLY A N 1
ATOM 772 C CA . GLY A 1 97 ? -15.970 -0.282 13.936 1.00 94.00 97 GLY A CA 1
ATOM 773 C C . GLY A 1 97 ? -15.288 -1.651 13.960 1.00 94.00 97 GLY A C 1
ATOM 774 O O . GLY A 1 97 ? -14.117 -1.745 14.332 1.00 94.00 97 GLY A O 1
ATOM 775 N N . ARG A 1 98 ? -16.017 -2.724 13.631 1.00 96.88 98 ARG A N 1
ATOM 776 C CA . ARG A 1 98 ? -15.483 -4.087 13.534 1.00 96.88 98 ARG A CA 1
ATOM 777 C C . ARG A 1 98 ? -15.279 -4.495 12.085 1.00 96.88 98 ARG A C 1
ATOM 779 O O . ARG A 1 98 ? -16.107 -4.181 11.238 1.00 96.88 98 ARG A O 1
ATOM 786 N N . LEU A 1 99 ? -14.193 -5.212 11.813 1.00 97.25 99 LEU A N 1
ATOM 787 C CA . LEU A 1 99 ? -13.870 -5.715 10.484 1.00 97.25 99 LEU A CA 1
ATOM 788 C C . LEU A 1 99 ? -14.977 -6.660 10.004 1.00 97.25 99 LEU A C 1
ATOM 790 O O . LEU A 1 99 ? -15.247 -7.676 10.643 1.00 97.25 99 LEU A O 1
ATOM 794 N N . ALA A 1 100 ? -15.619 -6.313 8.897 1.00 97.25 100 ALA A N 1
ATOM 795 C CA . ALA A 1 100 ? -16.756 -7.040 8.347 1.00 97.25 100 ALA A CA 1
ATOM 796 C C . ALA A 1 100 ? -16.412 -7.755 7.036 1.00 97.25 100 ALA A C 1
ATOM 798 O O . ALA A 1 100 ? -16.915 -8.851 6.800 1.00 97.25 100 ALA A O 1
ATOM 799 N N . ASN A 1 101 ? -15.560 -7.152 6.204 1.00 96.31 101 ASN A N 1
ATOM 800 C CA . ASN A 1 101 ? -15.180 -7.695 4.903 1.00 96.31 101 ASN A CA 1
ATOM 801 C C . ASN A 1 101 ? -13.700 -7.437 4.601 1.00 96.31 101 ASN A C 1
ATOM 803 O O . ASN A 1 101 ? -13.140 -6.433 5.048 1.00 96.31 101 ASN A O 1
ATOM 807 N N . ILE A 1 102 ? -13.100 -8.350 3.838 1.00 96.19 102 ILE A N 1
ATOM 808 C CA . ILE A 1 102 ? -11.711 -8.300 3.383 1.00 96.19 102 ILE A CA 1
ATOM 809 C C . ILE A 1 102 ? -11.722 -8.645 1.896 1.00 96.19 102 ILE A C 1
ATOM 811 O O . ILE A 1 102 ? -12.028 -9.777 1.522 1.00 96.19 102 ILE A O 1
ATOM 815 N N . GLU A 1 103 ? -11.375 -7.680 1.055 1.00 95.31 103 GLU A N 1
ATOM 816 C CA . GLU A 1 103 ? -11.251 -7.861 -0.390 1.00 95.31 103 GLU A CA 1
ATOM 817 C C . GLU A 1 103 ? -9.786 -7.742 -0.792 1.00 95.31 103 GLU A C 1
ATOM 819 O O . GLU A 1 103 ? -9.074 -6.860 -0.313 1.00 95.31 103 GLU A O 1
ATOM 824 N N . GLN A 1 104 ? -9.326 -8.649 -1.652 1.00 94.88 104 GLN A N 1
ATOM 825 C CA . GLN A 1 104 ? -7.947 -8.692 -2.131 1.00 94.88 104 GLN A CA 1
ATOM 826 C C . GLN A 1 104 ? -7.932 -8.595 -3.655 1.00 94.88 104 GLN A C 1
ATOM 828 O O . GLN A 1 104 ? -8.634 -9.341 -4.338 1.00 94.88 104 GLN A O 1
ATOM 833 N N . GLU A 1 105 ? -7.095 -7.710 -4.187 1.00 94.38 105 GLU A N 1
ATOM 834 C CA . GLU A 1 105 ? -6.854 -7.566 -5.621 1.00 94.38 105 GLU A CA 1
ATOM 835 C C . GLU A 1 105 ? -5.351 -7.625 -5.915 1.00 94.38 105 GLU A C 1
ATOM 837 O O . GLU A 1 105 ? -4.546 -6.950 -5.268 1.00 94.38 105 GLU A O 1
ATOM 842 N N . GLY A 1 106 ? -4.971 -8.395 -6.934 1.00 91.88 106 GLY A N 1
ATOM 843 C CA . GLY A 1 106 ? -3.574 -8.621 -7.312 1.00 91.88 106 GLY A CA 1
ATOM 844 C C . GLY A 1 106 ? -3.055 -9.996 -6.889 1.00 91.88 106 GLY A C 1
ATOM 845 O O . GLY A 1 106 ? -3.786 -10.810 -6.330 1.00 91.88 106 GLY A O 1
ATOM 846 N N . ASP A 1 107 ? -1.792 -10.271 -7.210 1.00 89.62 107 ASP A N 1
ATOM 847 C CA . ASP A 1 107 ? -1.135 -11.543 -6.895 1.00 89.62 107 ASP A CA 1
ATOM 848 C C . ASP A 1 107 ? -0.327 -11.423 -5.599 1.00 89.62 107 ASP A C 1
ATOM 850 O O . ASP A 1 107 ? 0.693 -10.729 -5.580 1.00 89.62 107 ASP A O 1
ATOM 854 N N . PHE A 1 108 ? -0.785 -12.094 -4.539 1.00 88.88 108 PHE A N 1
ATOM 855 C CA . PHE A 1 108 ? -0.130 -12.159 -3.227 1.00 88.88 108 PHE A CA 1
ATOM 856 C C . PHE A 1 108 ? 0.739 -13.408 -3.037 1.00 88.88 108 PHE A C 1
ATOM 858 O O . PHE A 1 108 ? 1.506 -13.441 -2.087 1.00 88.88 108 PHE A O 1
ATOM 865 N N . SER A 1 109 ? 0.694 -14.373 -3.965 1.00 85.19 109 SER A N 1
ATOM 866 C CA . SER A 1 109 ? 1.351 -15.683 -3.818 1.00 85.19 109 SER A CA 1
ATOM 867 C C . SER A 1 109 ? 2.882 -15.642 -3.867 1.00 85.19 109 SER A C 1
ATOM 869 O O . SER A 1 109 ? 3.548 -16.646 -3.615 1.00 85.19 109 SER A O 1
ATOM 871 N N . GLN A 1 110 ? 3.449 -14.496 -4.249 1.00 81.69 110 GLN A N 1
ATOM 872 C CA . GLN A 1 110 ? 4.888 -14.282 -4.322 1.00 81.69 110 GLN A CA 1
ATOM 873 C C . GLN A 1 110 ? 5.322 -13.206 -3.334 1.00 81.69 110 GLN A C 1
ATOM 875 O O . GLN A 1 110 ? 4.706 -12.138 -3.237 1.00 81.69 110 GLN A O 1
ATOM 880 N N . ASP A 1 111 ? 6.451 -13.436 -2.679 1.00 81.00 111 ASP A N 1
ATOM 881 C CA . ASP A 1 111 ? 7.102 -12.413 -1.871 1.00 81.00 111 ASP A CA 1
ATOM 882 C C . ASP A 1 111 ? 7.543 -11.240 -2.748 1.00 81.00 111 ASP A C 1
ATOM 884 O O . ASP A 1 111 ? 8.048 -11.423 -3.859 1.00 81.00 111 ASP A O 1
ATOM 888 N N . ILE A 1 112 ? 7.363 -10.013 -2.251 1.00 79.75 112 ILE A N 1
ATOM 889 C CA . ILE A 1 112 ? 7.873 -8.823 -2.936 1.00 79.75 112 ILE A CA 1
ATOM 890 C C . ILE A 1 112 ? 9.357 -8.700 -2.599 1.00 79.75 112 ILE A C 1
ATOM 892 O O . ILE A 1 112 ? 9.676 -8.449 -1.432 1.00 79.75 112 ILE A O 1
ATOM 896 N N . PRO A 1 113 ? 10.275 -8.818 -3.576 1.00 71.50 113 PRO A N 1
ATOM 897 C CA . PRO A 1 113 ? 11.689 -8.599 -3.335 1.00 71.50 113 PRO A CA 1
ATOM 898 C C . PRO A 1 113 ? 11.907 -7.093 -3.189 1.00 71.50 113 PRO A C 1
ATOM 900 O O . PRO A 1 113 ? 12.214 -6.379 -4.140 1.00 71.50 113 PRO A O 1
ATOM 903 N N . LEU A 1 114 ? 11.682 -6.578 -1.985 1.00 70.88 114 LEU A N 1
ATOM 904 C CA . LEU A 1 114 ? 12.145 -5.257 -1.606 1.00 70.88 114 LEU A CA 1
ATOM 905 C C . LEU A 1 114 ? 13.629 -5.391 -1.293 1.00 70.88 114 LEU A C 1
ATOM 907 O O . LEU A 1 114 ? 14.016 -5.655 -0.157 1.00 70.88 114 LEU A O 1
ATOM 911 N N . GLU A 1 115 ? 14.467 -5.251 -2.315 1.00 65.44 115 GLU A N 1
ATOM 912 C CA . GLU A 1 115 ? 15.897 -5.091 -2.096 1.00 65.44 115 GLU A CA 1
ATOM 913 C C . GLU A 1 115 ? 16.093 -3.814 -1.267 1.00 65.44 115 GLU A C 1
ATOM 915 O O . GLU A 1 115 ? 15.903 -2.689 -1.745 1.00 65.44 115 GLU A O 1
ATOM 920 N N . ALA A 1 116 ? 16.402 -3.986 0.022 1.00 55.53 116 ALA A N 1
ATOM 921 C CA . ALA A 1 116 ? 16.903 -2.917 0.865 1.00 55.53 116 ALA A CA 1
ATOM 922 C C . ALA A 1 116 ? 18.298 -2.565 0.343 1.00 55.53 116 ALA A C 1
ATOM 924 O O . ALA A 1 116 ? 19.298 -3.097 0.823 1.00 55.53 116 ALA A O 1
ATOM 925 N N . ASP A 1 117 ? 18.345 -1.718 -0.686 1.00 49.44 117 ASP A N 1
ATOM 926 C CA . ASP A 1 117 ? 19.558 -1.168 -1.287 1.00 49.44 117 ASP A CA 1
ATOM 927 C C . ASP A 1 117 ? 20.396 -0.470 -0.205 1.00 49.44 117 ASP A C 1
ATOM 929 O O . ASP A 1 117 ? 20.339 0.740 0.002 1.00 49.44 117 ASP A O 1
ATOM 933 N N . SER A 1 118 ? 21.218 -1.249 0.489 1.00 48.12 118 SER A N 1
ATOM 934 C CA . SER A 1 118 ? 22.382 -0.765 1.231 1.00 48.12 118 SER A CA 1
ATOM 935 C C . SER A 1 118 ? 23.589 -0.630 0.295 1.00 48.12 118 SER A C 1
ATOM 937 O O . SER A 1 118 ? 24.719 -0.447 0.734 1.00 48.12 118 SER A O 1
ATOM 939 N N . THR A 1 119 ? 23.378 -0.743 -1.018 1.00 50.22 119 THR A N 1
ATOM 940 C CA . THR A 1 119 ? 24.437 -0.731 -2.024 1.00 50.22 119 THR A CA 1
ATOM 941 C C . THR A 1 119 ? 23.955 0.045 -3.241 1.00 50.22 119 THR A C 1
ATOM 943 O O . THR A 1 119 ? 23.198 -0.481 -4.045 1.00 50.22 119 THR A O 1
ATOM 946 N N . GLY A 1 120 ? 24.387 1.302 -3.392 1.00 48.25 120 GLY A N 1
ATOM 947 C CA . GLY A 1 120 ? 24.151 2.015 -4.653 1.00 48.25 120 GLY A CA 1
ATOM 948 C C . GLY A 1 120 ? 24.077 3.540 -4.637 1.00 48.25 120 GLY A C 1
ATOM 949 O O . GLY A 1 120 ? 23.649 4.116 -5.631 1.00 48.25 120 GLY A O 1
ATOM 950 N N . GLY A 1 121 ? 24.491 4.226 -3.568 1.00 53.16 121 GLY A N 1
ATOM 951 C CA . GLY A 1 121 ? 24.941 5.617 -3.707 1.00 53.16 121 GLY A CA 1
ATOM 952 C C . GLY A 1 121 ? 26.306 5.661 -4.415 1.00 53.16 121 GLY A C 1
ATOM 953 O O . GLY A 1 121 ? 27.045 4.676 -4.340 1.00 53.16 121 GLY A O 1
ATOM 954 N N . PRO A 1 122 ? 26.681 6.755 -5.107 1.00 47.09 122 PRO A N 1
ATOM 955 C CA . PRO A 1 122 ? 28.025 6.885 -5.661 1.00 47.09 122 PRO A CA 1
ATOM 956 C C . PRO A 1 122 ? 29.053 6.760 -4.525 1.00 47.09 122 PRO A C 1
ATOM 958 O O . PRO A 1 122 ? 29.072 7.591 -3.624 1.00 47.09 122 PRO A O 1
ATOM 961 N N . ALA A 1 123 ? 29.826 5.669 -4.577 1.00 49.97 123 ALA A N 1
ATOM 962 C CA . ALA A 1 123 ? 30.939 5.262 -3.717 1.00 49.97 123 ALA A CA 1
ATOM 963 C C . ALA A 1 123 ? 31.145 6.084 -2.429 1.00 49.97 123 ALA A C 1
ATOM 965 O O . ALA A 1 123 ? 31.841 7.098 -2.433 1.00 49.97 123 ALA A O 1
ATOM 966 N N . THR A 1 124 ? 30.637 5.586 -1.301 1.00 44.16 124 THR A N 1
ATOM 967 C CA . THR A 1 124 ? 31.283 5.846 -0.010 1.00 44.16 124 THR A CA 1
ATOM 968 C C . THR A 1 124 ? 32.170 4.658 0.311 1.00 44.16 124 THR A C 1
ATOM 970 O O . THR A 1 124 ? 31.694 3.525 0.367 1.00 44.16 124 THR A O 1
ATOM 973 N N . ASP A 1 125 ? 33.461 4.952 0.446 1.00 43.44 125 ASP A N 1
ATOM 974 C CA . ASP A 1 125 ? 34.532 4.024 0.783 1.00 43.44 125 ASP A CA 1
ATOM 975 C C . ASP A 1 125 ? 34.135 3.056 1.902 1.00 43.44 125 ASP A C 1
ATOM 977 O O . ASP A 1 125 ? 33.564 3.434 2.925 1.00 43.44 125 ASP A O 1
ATOM 981 N N . THR A 1 126 ? 34.485 1.797 1.671 1.00 49.06 126 THR A N 1
ATOM 982 C CA . THR A 1 126 ? 34.401 0.657 2.579 1.00 49.06 126 THR A CA 1
ATOM 983 C C . THR A 1 126 ? 34.714 1.038 4.029 1.00 49.06 126 THR A C 1
ATOM 985 O O . THR A 1 126 ? 35.844 1.377 4.372 1.00 49.06 126 THR A O 1
ATOM 988 N N . THR A 1 127 ? 33.734 0.905 4.917 1.00 41.75 127 THR A N 1
ATOM 989 C CA . THR A 1 127 ? 33.991 0.539 6.316 1.00 41.75 127 THR A CA 1
ATOM 990 C C . THR A 1 127 ? 32.862 -0.371 6.773 1.00 41.75 127 THR A C 1
ATOM 992 O O . THR A 1 127 ? 31.742 0.061 7.023 1.00 41.75 127 THR A O 1
ATOM 995 N N . ASP A 1 128 ? 33.172 -1.660 6.777 1.00 42.53 128 ASP A N 1
ATOM 996 C CA . ASP A 1 128 ? 32.323 -2.750 7.234 1.00 42.53 128 ASP A CA 1
ATOM 997 C C . ASP A 1 128 ? 32.073 -2.622 8.753 1.00 42.53 128 ASP A C 1
ATOM 999 O O . ASP A 1 128 ? 33.043 -2.620 9.514 1.00 42.53 128 ASP A O 1
ATOM 1003 N N . PRO A 1 129 ? 30.819 -2.503 9.239 1.00 42.91 129 PRO A N 1
ATOM 1004 C CA . PRO A 1 129 ? 30.501 -2.602 10.657 1.00 42.91 129 PRO A CA 1
ATOM 1005 C C . PRO A 1 129 ? 30.115 -4.033 11.075 1.00 42.91 129 PRO A C 1
ATOM 1007 O O . PRO A 1 129 ? 29.538 -4.217 12.147 1.00 42.91 129 PRO A O 1
ATOM 1010 N N . THR A 1 130 ? 30.437 -5.065 10.286 1.00 43.16 130 THR A N 1
ATOM 1011 C CA . THR A 1 130 ? 30.188 -6.479 10.638 1.00 43.16 130 THR A CA 1
ATOM 1012 C C . THR A 1 130 ? 31.250 -7.046 11.587 1.00 43.16 130 THR A C 1
ATOM 1014 O O . THR A 1 130 ? 31.620 -8.215 11.516 1.00 43.16 130 THR A O 1
ATOM 1017 N N . GLU A 1 131 ? 31.734 -6.242 12.532 1.00 40.34 131 GLU A N 1
ATOM 1018 C CA . GLU A 1 131 ? 32.685 -6.712 13.540 1.00 40.34 131 GLU A CA 1
ATOM 1019 C C . GLU A 1 131 ? 32.344 -6.221 14.950 1.00 40.34 131 GLU A C 1
ATOM 1021 O O . GLU A 1 131 ? 33.224 -5.793 15.682 1.00 40.34 131 GLU A O 1
ATOM 1026 N N . ALA A 1 132 ? 31.071 -6.284 15.369 1.00 39.81 132 ALA A N 1
ATOM 1027 C CA . ALA A 1 132 ? 30.747 -6.309 16.803 1.00 39.81 132 ALA A CA 1
ATOM 1028 C C . ALA A 1 132 ? 29.291 -6.686 17.138 1.00 39.81 132 ALA A C 1
ATOM 1030 O O . ALA A 1 132 ? 28.628 -5.874 17.765 1.00 39.81 132 ALA A O 1
ATOM 1031 N N . ILE A 1 133 ? 28.796 -7.902 16.850 1.00 33.97 133 ILE A N 1
ATOM 1032 C CA . ILE A 1 133 ? 27.851 -8.576 17.780 1.00 33.97 133 ILE A CA 1
ATOM 1033 C C . ILE A 1 133 ? 28.029 -10.113 17.707 1.00 33.97 133 ILE A C 1
ATOM 1035 O O . ILE A 1 133 ? 27.569 -10.738 16.752 1.00 33.97 133 ILE A O 1
ATOM 1039 N N . PRO A 1 134 ? 28.662 -10.759 18.708 1.00 34.47 134 PRO A N 1
ATOM 1040 C CA . PRO A 1 134 ? 28.670 -12.216 18.849 1.00 34.47 134 PRO A CA 1
ATOM 1041 C C . PRO A 1 134 ? 27.314 -12.780 19.317 1.00 34.47 134 PRO A C 1
ATOM 1043 O O . PRO A 1 134 ? 26.628 -12.199 20.157 1.00 34.47 134 PRO A O 1
ATOM 1046 N N . ASN A 1 135 ? 26.963 -13.956 18.793 1.00 40.28 135 ASN A N 1
ATOM 1047 C CA . ASN A 1 135 ? 25.739 -14.718 19.064 1.00 40.28 135 ASN A CA 1
ATOM 1048 C C . ASN A 1 135 ? 25.629 -15.302 20.498 1.00 40.28 135 ASN A C 1
ATOM 1050 O O . ASN A 1 135 ? 26.487 -16.086 20.890 1.00 40.28 135 ASN A O 1
ATOM 1054 N N . GLN A 1 136 ? 24.467 -15.044 21.137 1.00 36.81 136 GLN A N 1
ATOM 1055 C CA . GLN A 1 136 ? 23.633 -15.894 22.041 1.00 36.81 136 GLN A CA 1
ATOM 1056 C C . GLN A 1 136 ? 24.181 -16.366 23.419 1.00 36.81 136 GLN A C 1
ATOM 1058 O O . GLN A 1 136 ? 25.386 -16.553 23.538 1.00 36.81 136 GLN A O 1
ATOM 1063 N N . PRO A 1 137 ? 23.339 -16.606 24.477 1.00 34.69 137 PRO A N 1
ATOM 1064 C CA . PRO A 1 137 ? 22.057 -17.350 24.433 1.00 34.69 137 PRO A CA 1
ATOM 1065 C C . PRO A 1 137 ? 20.887 -16.893 25.352 1.00 34.69 137 PRO A C 1
ATOM 1067 O O . PRO A 1 137 ? 21.032 -16.096 26.274 1.00 34.69 137 PRO A O 1
ATOM 1070 N N . ARG A 1 138 ? 19.697 -17.475 25.105 1.00 42.09 138 ARG A N 1
ATOM 1071 C CA . ARG A 1 138 ? 18.490 -17.391 25.956 1.00 42.09 138 ARG A CA 1
ATOM 1072 C C . ARG A 1 138 ? 18.768 -17.883 27.385 1.00 42.09 138 ARG A C 1
ATOM 1074 O O . ARG A 1 138 ? 19.274 -18.991 27.550 1.00 42.09 138 ARG A O 1
ATOM 1081 N N . GLN A 1 139 ? 18.302 -17.147 28.396 1.00 34.16 139 GLN A N 1
ATOM 1082 C CA . GLN A 1 139 ? 18.082 -17.674 29.748 1.00 34.16 139 GLN A CA 1
ATOM 1083 C C . GLN A 1 139 ? 16.724 -17.209 30.289 1.00 34.16 139 GLN A C 1
ATOM 1085 O O . GLN A 1 139 ? 16.481 -16.025 30.500 1.00 34.16 139 GLN A O 1
ATOM 1090 N N . ASN A 1 140 ? 15.838 -18.184 30.497 1.00 37.50 140 ASN A N 1
ATOM 1091 C CA . ASN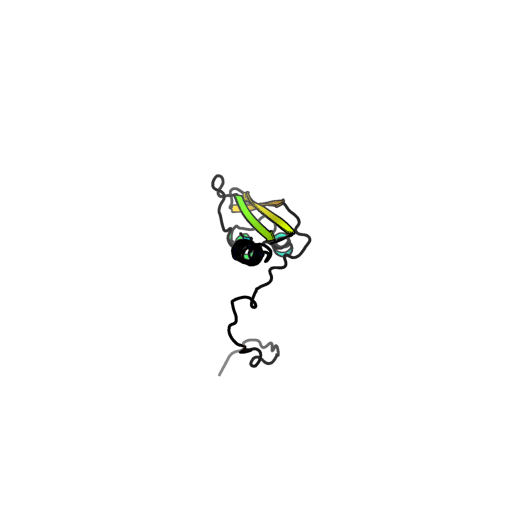 A 1 140 ? 14.689 -18.076 31.387 1.00 37.50 140 ASN A CA 1
ATOM 1092 C C . ASN A 1 140 ? 15.185 -17.849 32.819 1.00 37.50 140 ASN A C 1
ATOM 1094 O O . ASN A 1 140 ? 15.956 -18.683 33.283 1.00 37.50 140 ASN A O 1
ATOM 1098 N N . THR A 1 141 ? 14.641 -16.869 33.544 1.00 33.81 141 THR A N 1
ATOM 1099 C CA . THR A 1 141 ? 14.407 -16.976 34.997 1.00 33.81 141 THR A CA 1
ATOM 1100 C C . THR A 1 141 ? 13.343 -15.977 35.466 1.00 33.81 141 THR A C 1
ATOM 1102 O O . THR A 1 141 ? 13.459 -14.772 35.271 1.00 33.81 141 THR A O 1
ATOM 1105 N N . THR A 1 142 ? 12.314 -16.542 36.091 1.00 32.47 142 THR A N 1
ATOM 1106 C CA . THR A 1 142 ? 11.245 -15.995 36.941 1.00 32.47 142 THR A CA 1
ATOM 1107 C C . THR A 1 142 ? 11.687 -14.877 37.904 1.00 32.47 142 THR A C 1
ATOM 1109 O O . THR A 1 142 ? 12.799 -14.961 38.427 1.00 32.47 142 THR A O 1
ATOM 1112 N N . PRO A 1 143 ? 10.828 -13.895 38.257 1.00 36.38 143 PRO A N 1
ATOM 1113 C CA . PRO A 1 143 ? 11.121 -12.973 39.347 1.00 36.38 143 PRO A CA 1
ATOM 1114 C C . PRO A 1 143 ? 10.667 -13.571 40.689 1.00 36.38 143 PRO A C 1
ATOM 1116 O O . PRO A 1 143 ? 9.479 -13.808 40.896 1.00 36.38 143 PRO A O 1
ATOM 1119 N N . SER A 1 144 ? 11.608 -13.771 41.613 1.00 33.03 144 SER A N 1
ATOM 1120 C CA . SER A 1 144 ? 11.326 -14.061 43.025 1.00 33.03 144 SER A CA 1
ATOM 1121 C C . SER A 1 144 ? 12.256 -13.241 43.928 1.00 33.03 144 SER A C 1
ATOM 1123 O O . SER A 1 144 ? 13.402 -13.604 44.146 1.00 33.03 144 SER A O 1
ATOM 1125 N N . THR A 1 145 ? 11.741 -12.096 44.377 1.00 32.16 145 THR A N 1
ATOM 1126 C CA . THR A 1 145 ? 11.696 -11.576 45.759 1.00 32.16 145 THR A CA 1
ATOM 1127 C C . THR A 1 145 ? 12.819 -11.896 46.777 1.00 32.16 145 THR A C 1
ATOM 1129 O O . THR A 1 145 ? 12.989 -13.040 47.185 1.00 32.16 145 THR A O 1
ATOM 1132 N N . THR A 1 146 ? 13.359 -10.797 47.339 1.00 32.06 146 THR A N 1
ATOM 1133 C CA . THR A 1 146 ? 13.789 -10.542 48.743 1.00 32.06 146 THR A CA 1
ATOM 1134 C C . THR A 1 146 ? 15.259 -10.699 49.177 1.00 32.06 146 THR A C 1
ATOM 1136 O O . THR A 1 146 ? 15.819 -11.787 49.129 1.00 32.06 146 THR A O 1
ATOM 1139 N N . ASN A 1 147 ? 15.718 -9.581 49.783 1.00 35.19 147 ASN A N 1
ATOM 1140 C CA . ASN A 1 147 ? 16.845 -9.290 50.696 1.00 35.19 147 ASN A CA 1
ATOM 1141 C C . ASN A 1 147 ? 18.283 -9.422 50.194 1.00 35.19 147 ASN A C 1
ATOM 1143 O O . ASN A 1 147 ? 18.747 -10.553 49.952 1.00 35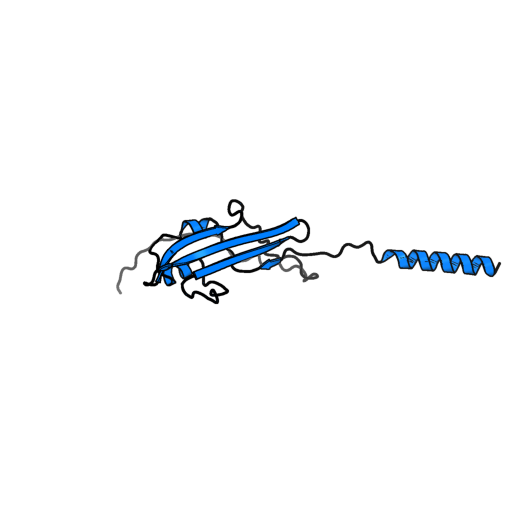.19 147 ASN A O 1
#

InterPro domains:
  IPR007450 Outer membrane protein assembly factor BamE domain [PF04355] (33-102)
  IPR026592 Outer membrane protein assembly factor BamE [MF_00925] (1-111)
  IPR026592 Outer membrane protein assembly factor BamE [PTHR37482] (1-110)
  IPR037873 BamE-like [G3DSA:3.30.1450.10] (32-115)

Secondary structure (DSSP, 8-state):
-HHHHHHHHHHHHHHHHGGGG-SPPP---EEEE----HHHHHT--TT-BHHHHHHHH---SSB-SS-TTEEEEEEEEEETTTEEEEEEEEEEE-TTSBEEEEEEES--SS-------SS-SS--------SS---------------

Radius of gyration: 28.3 Å; chains: 1; bounding box: 66×40×101 Å

pLDDT: mean 78.22, std 21.08, range [32.06, 97.69]